Protein AF-A0A6A4RQB9-F1 (afdb_monomer_lite)

Secondary structure (DSSP, 8-state):
-HHHHTTT----EEEEEE-TTSSEEEEEE--SPPPTT-----PPPGGG-------TT-SS---S--------

Foldseek 3Di:
DVVCVVVVHADKDWDFDQDPVRDTDIDIDHPDPDPPPPPPPPDPDPVNDDDQQDDPPDDDRDRPDDDPDPDD

Structure (mmCIF, N/CA/C/O backbone):
data_AF-A0A6A4RQB9-F1
#
_entry.id   AF-A0A6A4RQB9-F1
#
loop_
_atom_site.group_PDB
_atom_site.id
_atom_site.type_symbol
_atom_site.label_atom_id
_atom_site.label_alt_id
_atom_site.label_comp_id
_atom_site.label_asym_id
_atom_site.label_entity_id
_atom_site.label_seq_id
_atom_site.pdbx_PDB_ins_code
_atom_site.Cartn_x
_atom_site.Cartn_y
_atom_site.Cartn_z
_atom_site.occupancy
_atom_site.B_iso_or_equiv
_atom_site.auth_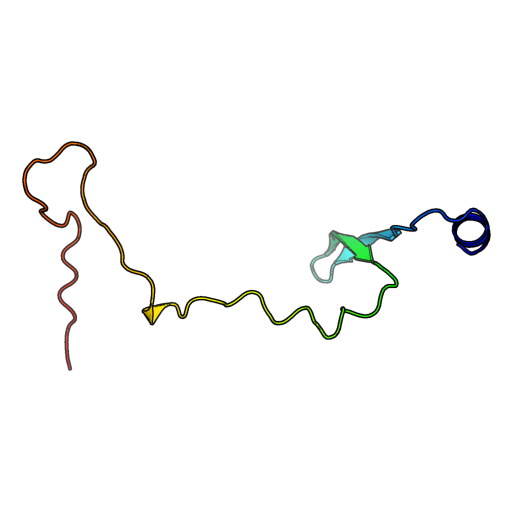seq_id
_atom_site.auth_comp_id
_atom_site.auth_asym_id
_atom_site.auth_atom_id
_atom_site.pdbx_PDB_model_num
ATOM 1 N N . MET A 1 1 ? 9.457 -7.237 -12.444 1.00 80.56 1 MET A N 1
ATOM 2 C CA . MET A 1 1 ? 8.154 -7.622 -11.860 1.00 80.56 1 MET A CA 1
ATOM 3 C C . MET A 1 1 ? 7.633 -8.915 -12.490 1.00 80.56 1 MET A C 1
ATOM 5 O O . MET A 1 1 ? 7.371 -9.868 -11.768 1.00 80.56 1 MET A O 1
ATOM 9 N N . ASP A 1 2 ? 7.585 -9.012 -13.821 1.00 84.94 2 ASP A N 1
ATOM 10 C CA . ASP A 1 2 ? 6.984 -10.170 -14.514 1.00 84.94 2 ASP A CA 1
ATOM 11 C C . ASP A 1 2 ? 7.759 -11.476 -14.355 1.00 84.94 2 ASP A C 1
ATOM 13 O O . ASP A 1 2 ? 7.150 -12.523 -14.180 1.00 84.94 2 ASP A O 1
ATOM 17 N N . ALA A 1 3 ? 9.090 -11.420 -14.269 1.00 88.38 3 ALA A N 1
ATOM 18 C CA . ALA A 1 3 ? 9.902 -12.602 -13.974 1.00 88.38 3 ALA A CA 1
ATOM 19 C C . ALA A 1 3 ? 9.616 -13.216 -12.588 1.00 88.38 3 ALA A C 1
ATOM 21 O O . ALA A 1 3 ? 9.802 -14.416 -12.403 1.00 88.38 3 ALA A O 1
ATOM 22 N N . CYS A 1 4 ? 9.176 -12.419 -11.607 1.00 84.75 4 CYS A N 1
ATOM 23 C CA . CYS A 1 4 ? 8.782 -12.928 -10.289 1.00 84.75 4 CYS A CA 1
ATOM 24 C C . CYS A 1 4 ? 7.393 -13.573 -10.351 1.00 84.75 4 CYS A C 1
ATOM 26 O O . CYS A 1 4 ? 7.202 -14.670 -9.829 1.00 84.75 4 CYS A O 1
ATOM 28 N N . ARG A 1 5 ? 6.465 -12.931 -11.075 1.00 84.00 5 ARG A N 1
ATOM 29 C CA . ARG A 1 5 ? 5.110 -13.438 -11.336 1.00 84.00 5 ARG A CA 1
ATOM 30 C C . ARG A 1 5 ? 5.135 -14.762 -12.097 1.00 84.00 5 ARG A C 1
ATOM 32 O O . ARG A 1 5 ? 4.473 -15.708 -11.696 1.00 84.00 5 ARG A O 1
ATOM 39 N N . ALA A 1 6 ? 5.961 -14.857 -13.140 1.00 89.94 6 ALA A N 1
ATOM 40 C CA . ALA A 1 6 ? 6.134 -16.066 -13.946 1.00 89.94 6 ALA A CA 1
ATOM 41 C C . ALA A 1 6 ? 6.698 -17.251 -13.143 1.00 89.94 6 ALA A C 1
ATOM 43 O O . ALA A 1 6 ? 6.504 -18.400 -13.521 1.00 89.94 6 ALA A O 1
ATOM 44 N N . ARG A 1 7 ? 7.371 -16.985 -12.015 1.00 89.38 7 ARG A N 1
ATOM 45 C CA . ARG A 1 7 ? 7.840 -18.012 -11.071 1.00 89.38 7 ARG A CA 1
ATOM 46 C C . ARG A 1 7 ? 6.804 -18.372 -9.999 1.00 89.38 7 ARG A C 1
ATOM 48 O O . ARG A 1 7 ? 7.157 -19.090 -9.069 1.00 89.38 7 ARG A O 1
ATOM 55 N N . GLY A 1 8 ? 5.579 -17.849 -10.085 1.00 83.44 8 GLY A N 1
ATOM 56 C CA . GLY A 1 8 ? 4.514 -18.099 -9.111 1.00 83.44 8 GLY A CA 1
ATOM 57 C C . GLY A 1 8 ? 4.795 -17.519 -7.725 1.00 83.44 8 GLY A C 1
ATOM 58 O O . GLY A 1 8 ? 4.309 -18.051 -6.735 1.00 83.44 8 GLY A O 1
ATOM 59 N N . ARG A 1 9 ? 5.625 -16.471 -7.633 1.00 83.12 9 ARG A N 1
ATOM 60 C CA . ARG A 1 9 ? 5.935 -15.812 -6.360 1.00 83.12 9 ARG A CA 1
ATOM 61 C C . ARG A 1 9 ? 5.059 -14.588 -6.177 1.00 83.12 9 ARG A C 1
ATOM 63 O O . ARG A 1 9 ? 4.941 -13.773 -7.097 1.00 83.12 9 ARG A O 1
ATOM 70 N N . ASP A 1 10 ? 4.548 -14.424 -4.966 1.00 83.00 10 ASP A N 1
ATOM 71 C CA . ASP A 1 10 ? 3.895 -13.188 -4.562 1.00 83.00 10 ASP A CA 1
ATOM 72 C C . ASP A 1 10 ? 4.881 -12.021 -4.624 1.00 83.00 10 ASP A C 1
ATOM 74 O O . ASP A 1 10 ? 6.064 -12.141 -4.290 1.00 83.00 10 ASP A O 1
ATOM 78 N N . ILE A 1 11 ? 4.389 -10.875 -5.092 1.00 85.50 11 ILE A N 1
ATOM 79 C CA . ILE A 1 11 ? 5.189 -9.664 -5.251 1.00 85.50 11 ILE A CA 1
ATOM 80 C C . ILE A 1 11 ? 4.672 -8.624 -4.270 1.00 85.50 11 ILE A C 1
ATOM 82 O O . ILE A 1 11 ? 3.543 -8.154 -4.395 1.00 85.50 11 ILE A O 1
ATOM 86 N N . ILE A 1 12 ? 5.542 -8.217 -3.351 1.00 84.19 12 ILE A N 1
ATOM 87 C CA . ILE A 1 12 ? 5.350 -7.021 -2.534 1.00 84.19 12 ILE A CA 1
ATOM 88 C C . ILE A 1 12 ? 6.251 -5.908 -3.063 1.00 84.19 12 ILE A C 1
ATOM 90 O O . ILE A 1 12 ? 7.416 -6.144 -3.388 1.00 84.19 12 ILE A O 1
ATOM 94 N N . ILE A 1 13 ? 5.717 -4.693 -3.160 1.00 87.31 13 ILE A N 1
ATOM 95 C CA . ILE A 1 13 ? 6.501 -3.505 -3.508 1.00 87.31 13 ILE A CA 1
ATOM 96 C C . ILE A 1 13 ? 6.586 -2.641 -2.256 1.00 87.31 13 ILE A C 1
ATOM 98 O O . ILE A 1 13 ? 5.567 -2.146 -1.776 1.00 87.31 13 ILE A O 1
ATOM 102 N N . ILE A 1 14 ? 7.800 -2.477 -1.731 1.00 86.69 14 ILE A N 1
ATOM 103 C CA . ILE A 1 14 ? 8.101 -1.561 -0.629 1.00 86.69 14 ILE A CA 1
ATOM 104 C C . ILE A 1 14 ? 8.863 -0.388 -1.237 1.00 86.69 14 ILE A C 1
ATOM 106 O O . ILE A 1 14 ? 9.985 -0.561 -1.708 1.00 86.69 14 ILE A O 1
ATOM 110 N N . ALA A 1 15 ? 8.238 0.783 -1.255 1.00 87.75 15 ALA A N 1
ATOM 111 C CA . ALA A 1 15 ? 8.845 2.012 -1.741 1.00 87.75 15 ALA A CA 1
ATOM 112 C C . ALA A 1 15 ? 9.046 2.975 -0.573 1.00 87.75 15 ALA A C 1
ATOM 114 O O . ALA A 1 15 ? 8.160 3.131 0.266 1.00 87.75 15 ALA A O 1
ATOM 115 N N . THR A 1 16 ? 10.195 3.638 -0.538 1.00 90.12 16 THR A N 1
ATOM 116 C CA . THR A 1 16 ? 10.425 4.769 0.359 1.00 90.12 16 THR A CA 1
ATOM 117 C C . THR A 1 16 ? 10.358 6.033 -0.482 1.00 90.12 16 THR A C 1
ATOM 119 O O . THR A 1 16 ? 11.163 6.221 -1.389 1.00 90.12 16 THR A O 1
ATOM 122 N N . GLU A 1 17 ? 9.372 6.875 -0.204 1.00 89.12 17 GLU A N 1
ATOM 123 C CA . GLU A 1 17 ? 9.128 8.148 -0.880 1.00 89.12 17 GLU A CA 1
ATOM 124 C C . GLU A 1 17 ? 9.358 9.295 0.110 1.00 89.12 17 GLU A C 1
ATOM 126 O O . GLU A 1 17 ? 9.294 9.100 1.323 1.00 89.12 17 GLU A O 1
ATOM 131 N N . ILE A 1 18 ? 9.614 10.504 -0.385 1.00 89.50 18 ILE A N 1
ATOM 132 C CA . ILE A 1 18 ? 9.600 11.697 0.468 1.00 89.50 18 ILE A CA 1
ATOM 133 C C . ILE A 1 18 ? 8.151 12.178 0.540 1.00 89.50 18 ILE A C 1
ATOM 135 O O . ILE A 1 18 ? 7.543 12.505 -0.479 1.00 89.50 18 ILE A O 1
ATOM 139 N N . GLY A 1 19 ? 7.578 12.164 1.741 1.00 83.19 19 GLY A N 1
ATOM 140 C CA . GLY A 1 19 ? 6.217 12.623 1.981 1.00 83.19 19 GLY A CA 1
ATOM 141 C C . GLY A 1 19 ? 6.076 14.131 1.785 1.00 83.19 19 GLY A C 1
ATOM 142 O O . GLY A 1 19 ? 7.055 14.872 1.791 1.00 83.19 19 GLY A O 1
ATOM 143 N N . ALA A 1 20 ? 4.836 14.613 1.694 1.00 84.44 20 ALA A N 1
ATOM 144 C CA . ALA A 1 20 ? 4.543 16.048 1.598 1.00 84.44 20 ALA A CA 1
ATOM 145 C C . ALA A 1 20 ? 5.080 16.870 2.792 1.00 84.44 20 ALA A C 1
ATOM 147 O O . ALA A 1 20 ? 5.224 18.082 2.694 1.00 84.44 20 ALA A O 1
ATOM 148 N N . ASN A 1 21 ? 5.401 16.209 3.909 1.00 85.69 21 ASN A N 1
ATOM 149 C CA . ASN A 1 21 ? 6.035 16.800 5.087 1.00 85.69 21 ASN A CA 1
ATOM 150 C C . ASN A 1 21 ? 7.578 16.814 5.025 1.00 85.69 21 ASN A C 1
ATOM 152 O O . ASN A 1 21 ? 8.217 17.153 6.016 1.00 85.69 21 ASN A O 1
ATOM 156 N N . GLY A 1 22 ? 8.183 16.401 3.906 1.00 85.88 22 GLY A N 1
ATOM 157 C CA . GLY A 1 22 ? 9.635 16.316 3.728 1.00 85.88 22 GLY A CA 1
ATOM 158 C C . GLY A 1 22 ? 10.306 15.120 4.417 1.00 85.88 22 GLY A C 1
ATOM 159 O O . GLY A 1 22 ? 11.509 14.931 4.262 1.00 85.88 22 GLY A O 1
ATOM 160 N N . GLY A 1 23 ? 9.556 14.298 5.158 1.00 92.94 23 GLY A N 1
ATOM 161 C CA . GLY A 1 23 ? 10.068 13.107 5.833 1.00 92.94 23 GLY A CA 1
ATOM 162 C C . GLY A 1 23 ? 10.005 11.848 4.960 1.00 92.94 23 GLY A C 1
ATOM 163 O O . GLY A 1 23 ? 9.184 11.771 4.042 1.00 92.94 23 GLY A O 1
ATOM 164 N N . PRO A 1 24 ? 10.834 10.826 5.243 1.00 90.00 24 PRO A N 1
ATOM 165 C CA . PRO A 1 24 ? 10.748 9.546 4.556 1.00 90.00 24 PRO A CA 1
ATOM 166 C C . PRO A 1 24 ? 9.447 8.828 4.935 1.00 90.00 24 PRO A C 1
ATOM 168 O O . PRO A 1 24 ? 9.162 8.581 6.106 1.00 90.00 24 PRO A O 1
ATOM 171 N N . VAL A 1 25 ? 8.665 8.459 3.929 1.00 90.19 25 VAL A N 1
ATOM 172 C CA . VAL A 1 25 ? 7.421 7.704 4.0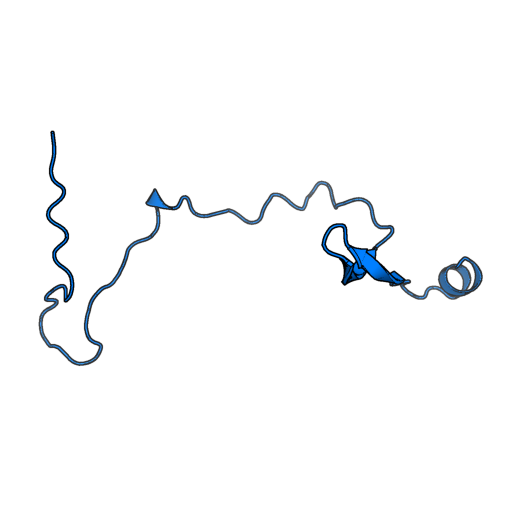54 1.00 90.19 25 VAL A CA 1
ATOM 173 C C . VAL A 1 25 ? 7.604 6.373 3.342 1.00 90.19 25 VAL A C 1
ATOM 175 O O . VAL A 1 25 ? 7.886 6.321 2.149 1.00 90.19 25 VAL A O 1
ATOM 178 N N . THR A 1 26 ? 7.426 5.272 4.070 1.00 88.31 26 THR A N 1
ATOM 179 C CA . THR A 1 26 ? 7.439 3.931 3.471 1.00 88.31 26 THR A CA 1
ATOM 180 C C . THR A 1 26 ? 6.026 3.552 3.039 1.00 88.31 26 THR A C 1
ATOM 182 O O . THR A 1 26 ? 5.125 3.464 3.872 1.00 88.31 26 THR A O 1
ATOM 185 N N . ARG A 1 27 ? 5.826 3.295 1.746 1.00 82.12 27 ARG A N 1
ATOM 186 C CA . ARG A 1 27 ? 4.568 2.818 1.166 1.00 82.12 27 ARG A CA 1
ATOM 187 C C . ARG A 1 27 ? 4.710 1.369 0.719 1.00 82.12 27 ARG A C 1
ATOM 189 O O . ARG A 1 27 ? 5.731 0.964 0.165 1.00 82.12 27 ARG A O 1
ATOM 196 N N . ARG A 1 28 ? 3.675 0.575 0.992 1.00 80.38 28 ARG A N 1
ATOM 197 C CA . ARG A 1 28 ? 3.596 -0.836 0.604 1.00 80.38 28 ARG A CA 1
ATOM 198 C C . ARG A 1 28 ? 2.431 -1.005 -0.356 1.00 80.38 28 ARG A C 1
ATOM 200 O O . ARG A 1 28 ? 1.302 -0.690 0.006 1.00 80.38 28 ARG A O 1
ATOM 207 N N . TYR A 1 29 ? 2.715 -1.494 -1.556 1.00 80.50 29 TYR A N 1
ATOM 208 C CA . TYR A 1 29 ? 1.716 -1.681 -2.603 1.00 80.50 29 TYR A CA 1
ATOM 209 C C . TYR A 1 29 ? 1.545 -3.166 -2.912 1.00 80.50 29 TYR A C 1
ATOM 211 O O . TYR A 1 29 ? 2.527 -3.900 -3.062 1.00 80.50 29 TYR A O 1
ATOM 219 N N . LEU A 1 30 ? 0.287 -3.584 -3.044 1.00 80.06 30 LEU A N 1
ATOM 220 C CA . LEU A 1 30 ? -0.105 -4.914 -3.487 1.00 80.06 30 LEU A CA 1
ATOM 221 C C . LEU A 1 30 ? -1.013 -4.759 -4.713 1.00 80.06 30 LEU A C 1
ATOM 223 O O . LEU A 1 30 ? -2.042 -4.097 -4.639 1.00 80.06 30 LEU A O 1
ATOM 227 N N . ASN A 1 31 ? -0.630 -5.357 -5.846 1.00 68.19 31 ASN A N 1
ATOM 228 C CA . ASN A 1 31 ? -1.431 -5.354 -7.081 1.00 68.19 31 ASN A CA 1
ATOM 229 C C . ASN A 1 31 ? -2.527 -6.428 -7.034 1.00 68.19 31 ASN A C 1
ATOM 231 O O . ASN A 1 31 ? -2.640 -7.261 -7.932 1.00 68.19 31 ASN A O 1
ATOM 235 N N . VAL A 1 32 ? -3.300 -6.443 -5.955 1.00 70.62 32 VAL A N 1
ATOM 236 C CA . VAL A 1 32 ? -4.464 -7.312 -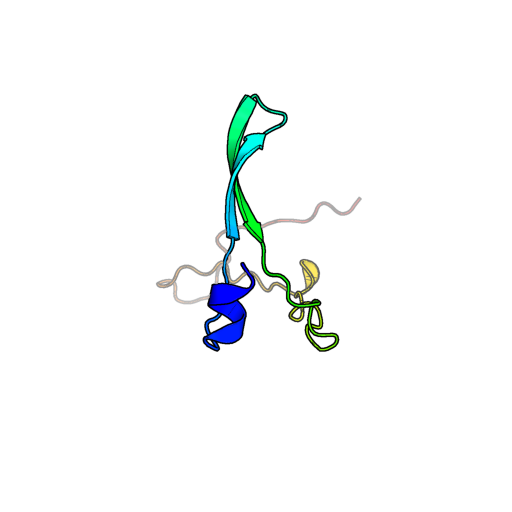5.809 1.00 70.62 32 VAL A CA 1
ATOM 237 C C . VAL A 1 32 ? -5.657 -6.376 -5.650 1.00 70.62 32 VAL A C 1
ATOM 239 O O . VAL A 1 32 ? -5.614 -5.519 -4.761 1.00 70.62 32 VAL A O 1
ATOM 242 N N . PRO A 1 33 ? -6.684 -6.467 -6.520 1.00 65.62 33 PRO A N 1
ATOM 243 C CA . PRO A 1 33 ? -7.915 -5.719 -6.317 1.00 65.62 33 PRO A CA 1
ATOM 244 C C . PRO A 1 33 ? -8.397 -5.989 -4.891 1.00 65.62 33 PRO A C 1
ATOM 246 O O . PRO A 1 33 ? -8.340 -7.149 -4.469 1.00 65.62 33 PRO A O 1
ATOM 249 N N . PRO A 1 34 ? -8.831 -4.970 -4.131 1.00 65.12 34 PRO A N 1
ATOM 250 C CA . PRO A 1 34 ? -9.423 -5.230 -2.830 1.00 65.12 34 PRO A CA 1
ATOM 251 C C . PRO A 1 34 ? -10.531 -6.260 -3.036 1.00 65.12 34 PRO A C 1
ATOM 253 O O . PRO A 1 34 ? -11.394 -6.078 -3.898 1.00 65.12 34 PRO A O 1
ATOM 256 N N . SER A 1 35 ? -10.447 -7.381 -2.318 1.00 63.31 35 SER A N 1
ATOM 257 C CA . SER A 1 35 ? -11.451 -8.431 -2.423 1.00 63.31 35 SER A CA 1
ATOM 258 C C . SER A 1 35 ? -12.828 -7.788 -2.224 1.00 63.31 35 SER A C 1
ATOM 260 O O . SER A 1 35 ? -13.000 -7.079 -1.229 1.00 63.31 35 SER A O 1
ATOM 262 N N . PRO A 1 36 ? -13.820 -8.029 -3.103 1.00 65.50 36 PRO A N 1
ATOM 263 C CA . PRO A 1 36 ? -15.165 -7.464 -2.935 1.00 65.50 36 PRO A CA 1
ATOM 264 C C . PRO A 1 36 ? -15.823 -7.904 -1.614 1.00 65.50 36 PRO A C 1
ATOM 266 O O . PRO A 1 36 ? -16.796 -7.315 -1.160 1.00 65.50 36 PRO A O 1
ATOM 269 N N . ASN A 1 37 ? -15.247 -8.928 -0.983 1.00 57.28 37 ASN A N 1
ATOM 270 C CA . ASN A 1 37 ? -15.686 -9.563 0.247 1.00 57.28 37 ASN A CA 1
ATOM 271 C C . ASN A 1 37 ? -14.965 -9.009 1.483 1.00 57.28 37 ASN A C 1
ATOM 273 O O . ASN A 1 37 ? -15.282 -9.423 2.597 1.00 57.28 37 ASN A O 1
ATOM 277 N N . THR A 1 38 ? -13.999 -8.097 1.321 1.00 59.75 38 THR A N 1
ATOM 278 C CA . THR A 1 38 ? -13.500 -7.294 2.440 1.00 59.75 38 THR A CA 1
ATOM 279 C C . THR A 1 38 ? -14.565 -6.245 2.731 1.00 59.75 38 THR A C 1
ATOM 281 O O . THR A 1 38 ? -14.392 -5.056 2.471 1.00 59.75 38 THR A O 1
ATOM 284 N N . SER A 1 39 ? -15.707 -6.704 3.253 1.00 61.06 39 SER A N 1
ATOM 285 C CA . SER A 1 39 ? -16.561 -5.846 4.063 1.00 61.06 39 SER A CA 1
ATOM 286 C C . SER A 1 39 ? -15.629 -5.154 5.054 1.00 61.06 39 SER A C 1
ATOM 288 O O . SER A 1 39 ? -14.763 -5.850 5.607 1.00 61.06 39 SER A O 1
ATOM 290 N N . PRO A 1 40 ? -15.744 -3.832 5.285 1.00 66.56 40 PRO A N 1
ATOM 291 C CA . PRO A 1 40 ? -15.068 -3.232 6.424 1.00 66.56 40 PRO A CA 1
ATOM 292 C C . PRO A 1 40 ? -15.349 -4.150 7.610 1.00 66.56 40 PRO A C 1
ATOM 294 O O . PRO A 1 40 ? -16.507 -4.524 7.835 1.00 66.56 40 PRO A O 1
ATOM 297 N N . ALA A 1 41 ? -14.282 -4.643 8.252 1.00 62.81 41 ALA A N 1
ATOM 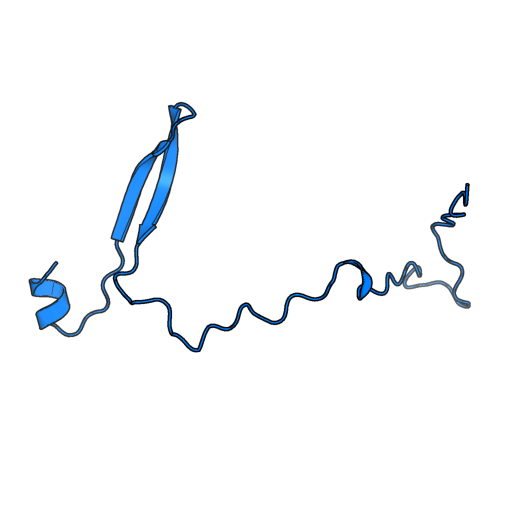298 C CA . ALA A 1 41 ? -14.428 -5.443 9.458 1.00 62.81 41 ALA A CA 1
ATOM 299 C C . ALA A 1 41 ? -15.413 -4.684 10.338 1.00 62.81 41 ALA A C 1
ATOM 301 O O . ALA A 1 41 ? -15.213 -3.480 10.489 1.00 62.81 41 ALA A O 1
ATOM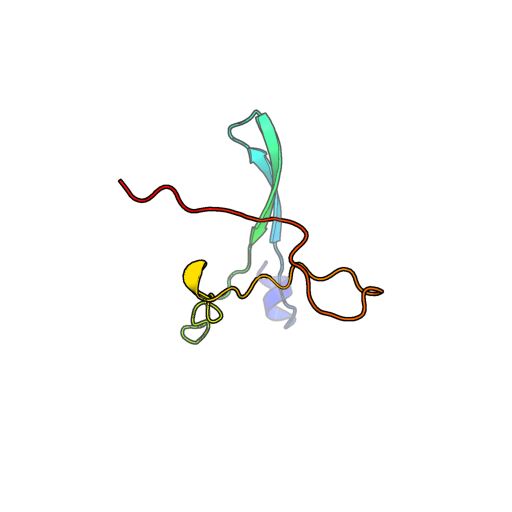 302 N N . SER A 1 42 ? -16.485 -5.351 10.787 1.00 64.19 42 SER A N 1
ATOM 303 C CA . SER A 1 42 ? -17.607 -4.719 11.489 1.00 64.19 42 SER A CA 1
ATOM 304 C C . SER A 1 42 ? -17.061 -3.735 12.513 1.00 64.19 42 SER A C 1
ATOM 306 O O . SER A 1 42 ? -16.579 -4.133 13.573 1.00 64.19 42 SER A O 1
ATOM 308 N N . CYS A 1 43 ? -17.048 -2.454 12.158 1.00 68.94 43 CYS A N 1
ATOM 309 C CA . CYS A 1 43 ? -16.580 -1.417 13.043 1.00 68.94 43 CYS A CA 1
ATOM 310 C C . CYS A 1 43 ? -17.671 -1.290 14.093 1.00 68.94 43 CYS A C 1
ATOM 312 O O . CYS A 1 43 ? -18.825 -1.027 13.759 1.00 68.94 43 CYS A O 1
ATOM 314 N N . MET A 1 44 ? -17.327 -1.544 15.354 1.00 71.81 44 MET A N 1
ATOM 315 C CA . MET A 1 44 ? -18.243 -1.195 16.432 1.00 71.81 44 MET A CA 1
ATOM 316 C C . MET A 1 44 ? -18.449 0.317 16.375 1.00 71.81 44 MET A C 1
ATOM 318 O O . MET A 1 44 ? -17.480 1.067 16.189 1.00 71.81 44 MET A O 1
ATOM 322 N N . SER A 1 45 ? -19.697 0.765 16.498 1.00 78.00 45 SER A N 1
ATOM 323 C CA . SER A 1 45 ? -19.951 2.186 16.684 1.00 78.00 45 SER A CA 1
ATOM 324 C C . SER A 1 45 ? -19.237 2.617 17.968 1.00 78.00 45 SER A C 1
ATOM 326 O O . SER A 1 45 ? -19.235 1.853 18.937 1.00 78.00 45 SER A O 1
ATOM 328 N N . PRO A 1 46 ? -18.660 3.829 18.044 1.00 72.00 46 PRO A N 1
ATOM 329 C CA . PRO A 1 46 ? -18.152 4.359 19.309 1.00 72.00 46 PRO A CA 1
ATOM 330 C C . PRO A 1 46 ? -19.209 4.304 20.427 1.00 72.00 46 PRO A C 1
ATOM 332 O O . PRO A 1 46 ? -18.862 4.180 21.598 1.00 72.00 46 PRO A O 1
ATOM 335 N N . SER A 1 47 ? -20.494 4.341 20.053 1.00 79.75 47 SER A N 1
ATOM 336 C CA . SER A 1 47 ? -21.652 4.196 20.941 1.00 79.75 47 SER A CA 1
ATOM 337 C C . SER A 1 47 ? -21.873 2.778 21.490 1.00 79.75 47 SER A C 1
ATOM 339 O O . SER A 1 47 ? -22.553 2.638 22.500 1.00 79.75 47 SER A O 1
ATOM 341 N N . ASP A 1 48 ? -21.304 1.741 20.870 1.00 78.19 48 ASP A N 1
ATOM 342 C CA . ASP A 1 48 ? -21.469 0.334 21.278 1.00 78.19 48 ASP A CA 1
ATOM 343 C C . ASP A 1 48 ? -20.406 -0.113 22.302 1.00 78.19 48 ASP A C 1
ATOM 345 O O . ASP A 1 48 ? -20.390 -1.263 22.750 1.00 78.19 48 ASP A O 1
ATOM 349 N N . ILE A 1 49 ? -19.475 0.777 22.664 1.00 75.44 49 ILE A N 1
ATOM 350 C CA . ILE A 1 49 ? -18.360 0.471 23.562 1.00 75.44 49 ILE A CA 1
ATOM 351 C C . ILE A 1 49 ? -18.831 0.585 25.015 1.00 75.44 49 ILE A C 1
ATOM 353 O O . ILE A 1 49 ? -19.057 1.677 25.534 1.00 75.44 49 ILE A O 1
ATOM 357 N N . VAL A 1 50 ? -18.914 -0.550 25.714 1.00 76.00 50 VAL A N 1
ATOM 358 C CA . VAL A 1 50 ? -19.168 -0.577 27.162 1.00 76.00 50 VAL A CA 1
ATOM 359 C C . VAL A 1 50 ? -17.846 -0.414 27.912 1.00 76.00 50 VAL A C 1
ATOM 361 O O . VAL A 1 50 ? -17.041 -1.344 27.995 1.00 76.00 50 VAL A O 1
ATOM 364 N N . LEU A 1 51 ? -17.619 0.769 28.484 1.00 71.25 51 LEU A N 1
ATOM 365 C CA . LEU A 1 51 ? -16.458 1.037 29.331 1.00 71.25 51 LEU A CA 1
ATOM 366 C C . LEU A 1 51 ? -16.650 0.373 30.702 1.00 71.25 51 LEU A C 1
ATOM 368 O O . LEU A 1 51 ? -17.445 0.826 31.521 1.00 71.25 51 LEU A O 1
ATOM 372 N N . LYS A 1 52 ? -15.905 -0.704 30.972 1.00 67.12 52 LYS A N 1
ATOM 373 C CA . LYS A 1 52 ? -15.778 -1.253 32.329 1.00 67.12 52 LYS A CA 1
ATOM 374 C C . LYS A 1 52 ? -14.685 -0.483 33.067 1.00 67.12 52 LYS A C 1
ATOM 376 O O . LYS A 1 52 ? -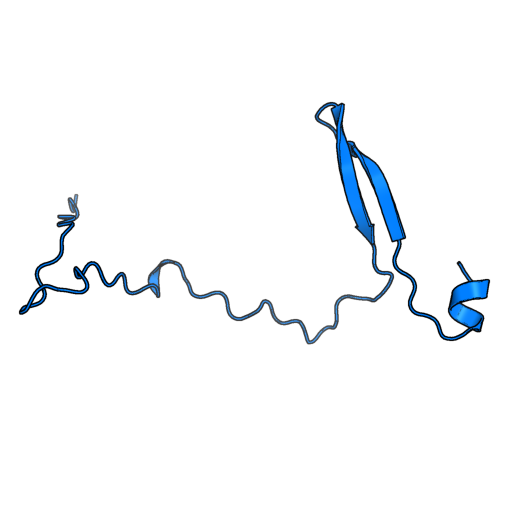13.504 -0.728 32.853 1.00 67.12 52 LYS A O 1
ATOM 381 N N . THR A 1 53 ? -15.080 0.437 33.937 1.00 63.25 53 THR A N 1
ATOM 382 C CA . THR A 1 53 ? -14.188 1.290 34.747 1.00 63.25 53 THR A CA 1
ATOM 383 C C . THR A 1 53 ? -13.848 0.690 36.119 1.00 63.25 53 THR A C 1
ATOM 385 O O . THR A 1 53 ? -13.427 1.412 37.020 1.00 63.25 53 THR A O 1
ATOM 388 N N . GLY A 1 54 ? -14.028 -0.622 36.302 1.00 61.84 54 GLY A N 1
ATOM 389 C CA . GLY A 1 54 ? -13.761 -1.292 37.575 1.00 61.84 54 GLY A CA 1
ATOM 390 C C . GLY A 1 54 ? -12.269 -1.515 37.820 1.00 61.84 54 GLY A C 1
ATOM 391 O O . GLY A 1 54 ? -11.546 -1.966 36.931 1.00 61.84 54 GLY A O 1
ATOM 392 N N . SER A 1 55 ? -11.811 -1.245 39.043 1.00 59.91 55 SER A N 1
ATOM 393 C CA . SER A 1 55 ? -10.499 -1.704 39.504 1.00 59.91 55 SER A CA 1
ATOM 394 C C . SER A 1 55 ? -10.500 -3.239 39.586 1.00 59.91 55 SER A C 1
ATOM 396 O O . SER A 1 55 ? -11.441 -3.800 40.150 1.00 59.91 55 SER A O 1
ATOM 398 N N . PRO A 1 56 ? -9.467 -3.944 39.086 1.00 62.16 56 PRO A N 1
ATOM 399 C CA . PRO A 1 56 ? -9.414 -5.409 39.100 1.00 62.16 56 PRO A CA 1
ATOM 400 C C . PRO A 1 56 ? -9.434 -6.041 40.505 1.00 62.16 56 PRO A C 1
ATOM 402 O O . PRO A 1 56 ? -9.508 -7.261 40.601 1.00 62.16 56 PRO A O 1
ATOM 405 N N . ASN A 1 57 ? -9.369 -5.242 41.578 1.00 57.44 57 ASN A N 1
ATOM 406 C CA . ASN A 1 57 ? -9.269 -5.725 42.955 1.00 57.44 57 ASN A CA 1
ATOM 407 C C . ASN A 1 57 ? -10.314 -5.138 43.927 1.00 57.44 57 ASN A C 1
ATOM 409 O O . ASN A 1 57 ? -10.123 -5.250 45.135 1.00 57.44 57 ASN A O 1
ATOM 413 N N . SER A 1 58 ? -11.381 -4.487 43.440 1.00 56.50 58 SER A N 1
ATOM 414 C CA . SER A 1 58 ? -12.437 -3.958 44.321 1.00 56.50 58 SER A CA 1
ATOM 415 C C . SER A 1 58 ? -13.651 -4.897 44.363 1.00 56.50 58 SER A C 1
ATOM 417 O O . SER A 1 58 ? -14.223 -5.182 43.303 1.00 56.50 58 SER A O 1
ATOM 419 N N . PRO A 1 59 ? -14.063 -5.400 45.543 1.00 58.78 59 PRO A N 1
ATOM 420 C CA . PRO A 1 59 ? -15.392 -5.964 45.703 1.00 58.78 59 PRO A CA 1
ATOM 421 C C . PRO A 1 59 ? -16.391 -4.809 45.577 1.00 58.78 59 PRO A C 1
ATOM 423 O O . PRO A 1 59 ? -16.244 -3.796 46.242 1.00 58.78 59 PRO A O 1
ATOM 426 N N . GLU A 1 60 ? -17.386 -4.963 44.703 1.00 59.16 60 GLU A N 1
ATOM 427 C CA . GLU A 1 60 ? -18.485 -3.998 44.521 1.00 59.16 60 GLU A CA 1
ATOM 428 C C . GLU A 1 60 ? -18.129 -2.748 43.693 1.00 59.16 60 GLU A C 1
ATOM 430 O O . GLU A 1 60 ? -18.273 -1.618 44.127 1.00 59.16 60 GLU A O 1
ATOM 435 N N . GLY A 1 61 ? -17.738 -2.962 42.431 1.00 54.84 61 GLY A N 1
ATOM 436 C CA . GLY A 1 61 ? -18.324 -2.273 41.263 1.00 54.84 61 GLY A CA 1
ATOM 437 C C . GLY A 1 61 ? -18.422 -0.738 41.222 1.00 54.84 61 GLY A C 1
ATOM 438 O O . GLY A 1 61 ? -19.199 -0.226 40.417 1.00 54.84 61 GLY A O 1
ATOM 439 N N . GLU A 1 62 ? -17.682 0.009 42.035 1.00 57.62 62 GLU A N 1
ATOM 440 C CA . GLU A 1 62 ? -17.708 1.471 42.012 1.00 57.62 62 GLU A CA 1
ATOM 441 C C . GLU A 1 62 ? -16.885 2.014 40.828 1.00 57.62 62 GLU A C 1
ATOM 443 O O . GLU A 1 62 ? -15.711 1.685 40.638 1.00 57.62 62 GLU A O 1
ATOM 448 N N . SER A 1 63 ? -17.533 2.808 39.965 1.00 59.06 63 SER A N 1
ATOM 449 C CA . SER A 1 63 ? -16.893 3.409 38.789 1.00 59.06 63 SER A CA 1
ATOM 450 C C . SER A 1 63 ? -15.875 4.460 39.228 1.00 59.06 63 SER A C 1
ATOM 452 O O . SER A 1 63 ? -16.251 5.477 39.805 1.00 59.06 63 SER A O 1
ATOM 454 N N . VAL A 1 64 ? -14.599 4.257 38.884 1.00 61.19 64 VAL A N 1
ATOM 455 C CA . VAL A 1 64 ? -13.491 5.186 39.198 1.00 61.19 64 VAL A CA 1
ATOM 456 C C . VAL A 1 64 ? -13.669 6.563 38.537 1.00 61.19 64 VAL A C 1
ATOM 458 O O . VAL A 1 64 ? -13.122 7.557 39.007 1.00 61.19 64 VAL A O 1
ATOM 461 N N . PHE A 1 65 ? -14.464 6.643 37.468 1.00 57.56 65 PHE A N 1
ATOM 462 C CA . PHE A 1 65 ? -14.778 7.892 36.782 1.00 57.56 65 PHE A CA 1
ATOM 463 C C . PHE A 1 65 ? -16.295 8.099 36.737 1.00 57.56 65 PHE A C 1
ATOM 465 O O . PHE A 1 65 ? -17.022 7.333 36.101 1.00 57.56 65 PHE A O 1
ATOM 472 N N . THR A 1 66 ? -16.782 9.138 37.409 1.00 56.09 66 THR A N 1
ATOM 473 C CA . THR A 1 66 ? -18.166 9.616 37.330 1.00 56.09 66 THR A CA 1
ATOM 474 C C . THR A 1 66 ? -18.247 10.749 36.312 1.00 56.09 66 THR A C 1
ATOM 476 O O . THR A 1 66 ? -17.901 11.891 36.598 1.00 56.09 66 THR A O 1
ATOM 479 N N . PHE A 1 67 ? -18.717 10.445 35.102 1.00 58.62 67 PHE A N 1
ATOM 480 C CA . PHE A 1 67 ? -19.075 11.474 34.128 1.00 58.62 67 PHE A CA 1
ATOM 481 C C . PHE A 1 67 ? -20.567 11.777 34.261 1.00 58.62 67 PHE A C 1
ATOM 483 O O . PHE A 1 67 ? -21.409 11.097 33.677 1.00 58.62 67 PHE A O 1
ATOM 490 N N . THR A 1 68 ? -20.911 12.792 35.052 1.00 53.41 68 THR A N 1
ATOM 491 C CA . THR A 1 68 ? -22.240 13.405 34.983 1.00 53.41 68 THR A CA 1
ATOM 492 C C . THR A 1 68 ? -22.329 14.148 33.657 1.00 53.41 68 THR A C 1
ATOM 494 O O . THR A 1 68 ? -21.701 15.193 33.490 1.00 53.41 68 THR A O 1
ATOM 497 N N . GLY A 1 69 ? -23.061 13.592 32.692 1.00 49.22 69 GLY A N 1
ATOM 498 C CA . GLY A 1 69 ? -23.411 14.322 31.480 1.00 49.22 69 GLY A CA 1
ATOM 499 C C . GLY A 1 69 ? -24.207 15.564 31.869 1.00 49.22 69 GLY A C 1
ATOM 500 O O . GLY A 1 69 ? -25.294 15.444 32.431 1.00 49.22 69 GLY A O 1
ATOM 501 N N . ALA A 1 70 ? -23.657 16.748 31.610 1.00 46.91 70 ALA A N 1
ATOM 502 C CA . ALA A 1 70 ? -24.447 17.966 31.594 1.00 46.91 70 ALA A CA 1
ATOM 503 C C . ALA A 1 70 ? -25.399 17.854 30.397 1.00 46.91 70 ALA A C 1
ATOM 505 O O . ALA A 1 70 ? -24.968 17.928 29.249 1.00 46.91 70 ALA A O 1
ATOM 506 N N . SER A 1 71 ? -26.670 17.576 30.675 1.00 47.41 71 SER A N 1
ATOM 507 C CA . SER A 1 71 ? -27.739 17.812 29.714 1.00 47.41 71 SER A CA 1
ATOM 508 C C . SER A 1 71 ? -28.069 19.298 29.778 1.00 47.41 71 SER A C 1
ATOM 510 O O . SER A 1 71 ? -28.598 19.746 30.794 1.00 47.41 71 SER A O 1
ATOM 512 N N . GLU A 1 72 ? -27.782 20.030 28.707 1.00 36.47 72 GLU A N 1
ATOM 513 C CA . GLU A 1 72 ? -28.514 21.243 28.326 1.00 36.47 72 GLU A CA 1
ATOM 514 C C . GLU A 1 72 ? -28.834 21.172 26.832 1.00 36.47 72 GLU A C 1
ATOM 516 O O . GLU A 1 72 ? -27.929 20.785 26.055 1.00 36.47 72 GLU A O 1
#

pLDDT: mean 72.24, std 13.53, range [36.47, 92.94]

InterPro domains:
  IPR042637 Ankyrin repeat domain-containing protein AN34A/B/C [PTHR24156] (1-70)

Radius of gyration: 24.11 Å; chains: 1; bounding box: 39×39×60 Å

Sequence (72 aa):
MDACRARGRDIIIIATEIGANGGPVTRRYLNVPPSPNTSPASCMSPSDIVLKTGSPNSPEGESVFTFTGASE

Organism: Scophthalmus maximus (NCBI:txid52904)